Pr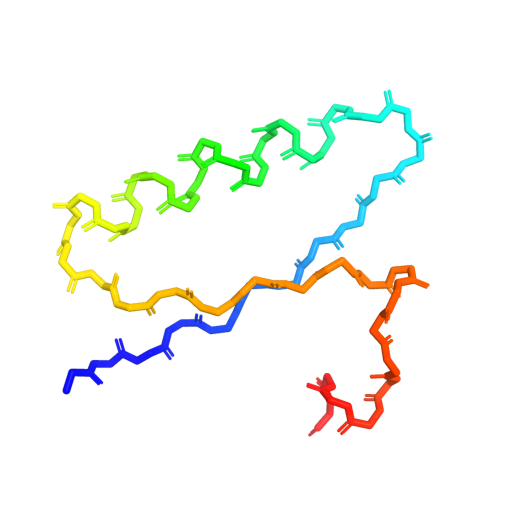otein AF-A0A2E5VYD5-F1 (afdb_monomer)

Solvent-accessible surface area (backbone atoms only — not comparable to full-atom values): 2990 Å² total; per-residue (Å²): 132,72,70,46,80,45,78,45,67,59,92,86,48,64,48,51,55,53,49,49,55,51,51,54,52,43,44,73,75,70,40,48,75,49,79,39,49,55,89,82,44,63,68,84,82,77,111

Nearest PDB structures (foldseek):
  5veg-assembly3_C  TM=8.686E-01  e=2.465E-01  Limosilactobacillus reuteri
  8f6b-assembly1_D  TM=6.525E-01  e=1.461E+0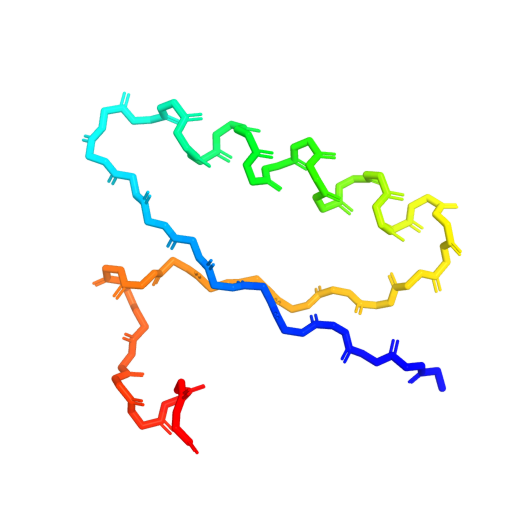0  Mus musculus
  8f6b-assembly1_F  TM=6.520E-01  e=1.565E+00  Mus musculus
  4u1w-assembly1_C  TM=6.374E-01  e=1.461E+00  Rattus norvegicus
  8kb7-assembly1_A  TM=6.255E-01  e=2.058E+00  Homo sapiens

Secondary structure (DSSP, 8-state):
--EEEEEE--SSSHHHHHHHHHHHHHHHTT-EEEEEETTTS-GGGT-

Sequence (47 aa):
MEKIGMFWGSTTGNQEEAAKYLMDYMKSEGFEVDSFDIKSTPPEKML

pLDDT: mean 92.76, std 6.64, range [65.25, 97.75]

Mean predicted aligned error: 3.07 Å

Foldseek 3Di:
DDEAEAEWEDDPCPGVVVVVVVVVVCVVVVHHYDYDHPVHDDVVVVD

Structure (mmCIF, N/CA/C/O backbone):
data_AF-A0A2E5VYD5-F1
#
_entry.id   AF-A0A2E5VYD5-F1
#
loop_
_atom_site.group_PDB
_atom_site.id
_atom_sit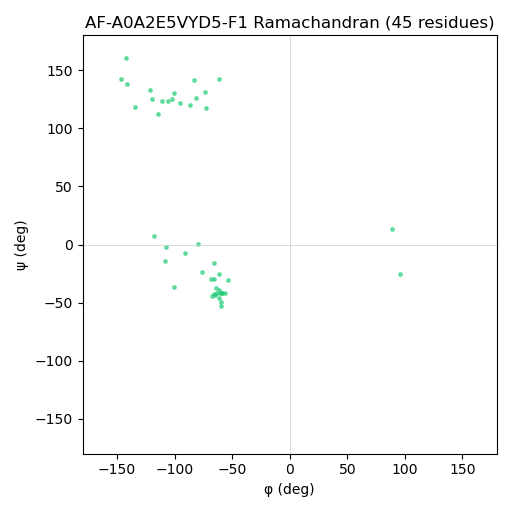e.type_symbol
_atom_site.label_atom_id
_atom_site.label_alt_id
_atom_site.label_comp_id
_atom_site.label_asym_id
_atom_site.label_entity_id
_atom_site.label_seq_id
_atom_site.pdbx_PDB_ins_code
_atom_site.Cartn_x
_atom_site.Cartn_y
_atom_site.Cartn_z
_atom_site.occupancy
_atom_site.B_iso_or_equiv
_atom_site.auth_seq_id
_atom_site.auth_comp_id
_atom_site.auth_asym_id
_atom_site.auth_atom_id
_atom_site.pdbx_PDB_model_num
ATOM 1 N N . MET A 1 1 ? -16.567 -5.641 12.064 1.00 65.25 1 MET A N 1
ATOM 2 C CA . MET A 1 1 ? -15.694 -4.491 11.766 1.00 65.25 1 MET A CA 1
ATOM 3 C C . MET A 1 1 ? -15.360 -4.610 10.295 1.00 65.25 1 MET A C 1
ATOM 5 O O . MET A 1 1 ? -15.016 -5.711 9.878 1.00 65.25 1 MET A O 1
ATOM 9 N N . GLU A 1 2 ? -15.607 -3.578 9.496 1.00 76.06 2 GLU A N 1
ATOM 10 C CA . GLU A 1 2 ? -15.317 -3.644 8.061 1.00 76.06 2 GLU A CA 1
ATOM 11 C C . GLU A 1 2 ? -13.803 -3.557 7.857 1.00 76.06 2 GLU A C 1
ATOM 13 O O . GLU A 1 2 ? -13.137 -2.721 8.472 1.00 76.06 2 GLU A O 1
ATOM 18 N N . LYS A 1 3 ? -13.261 -4.473 7.053 1.00 90.00 3 LYS A N 1
ATOM 19 C CA . LYS A 1 3 ? -11.828 -4.590 6.790 1.00 90.00 3 LYS A CA 1
ATOM 20 C C . LYS A 1 3 ? -11.538 -4.072 5.387 1.00 90.00 3 LYS A C 1
ATOM 22 O O . LYS A 1 3 ? -12.120 -4.559 4.420 1.00 90.00 3 LYS A O 1
ATOM 27 N N . ILE A 1 4 ? -10.646 -3.093 5.284 1.00 92.50 4 ILE A N 1
ATOM 28 C CA . ILE A 1 4 ? -10.252 -2.464 4.023 1.00 92.50 4 ILE A CA 1
ATOM 29 C C . ILE A 1 4 ? -8.987 -3.150 3.508 1.00 92.50 4 ILE A C 1
ATOM 31 O O . ILE A 1 4 ? -7.962 -3.157 4.187 1.00 92.50 4 ILE A O 1
ATOM 35 N N . GLY A 1 5 ? -9.049 -3.709 2.299 1.00 93.00 5 GLY A N 1
ATOM 36 C CA . GLY A 1 5 ? -7.863 -4.146 1.561 1.00 93.00 5 GLY A CA 1
ATOM 37 C C . GLY A 1 5 ? -7.281 -2.984 0.759 1.00 93.00 5 GLY A C 1
ATOM 38 O O . GLY A 1 5 ? -7.966 -2.425 -0.096 1.00 93.00 5 GLY A O 1
ATOM 39 N N . MET A 1 6 ? -6.030 -2.616 1.023 1.00 93.81 6 MET A N 1
ATOM 40 C CA . MET A 1 6 ? -5.330 -1.532 0.342 1.00 93.81 6 MET A CA 1
ATOM 41 C C . MET A 1 6 ? -4.160 -2.079 -0.474 1.00 93.81 6 MET A C 1
ATOM 43 O O . MET A 1 6 ? -3.151 -2.517 0.076 1.00 93.81 6 MET A O 1
ATOM 47 N N . PHE A 1 7 ? -4.274 -1.994 -1.796 1.00 94.81 7 PHE A N 1
ATOM 48 C CA . PHE A 1 7 ? -3.205 -2.351 -2.723 1.00 94.81 7 PHE A CA 1
ATOM 49 C C . PHE A 1 7 ? -2.503 -1.091 -3.218 1.00 94.81 7 PHE A C 1
ATOM 51 O O . PHE A 1 7 ? -3.148 -0.142 -3.664 1.00 94.81 7 PHE A O 1
ATOM 58 N N . TRP A 1 8 ? -1.178 -1.075 -3.146 1.00 95.12 8 TRP A N 1
ATOM 59 C CA . TRP A 1 8 ? -0.360 0.050 -3.589 1.00 95.12 8 TRP A CA 1
ATOM 60 C C . TRP A 1 8 ? 0.919 -0.451 -4.255 1.00 95.12 8 TRP A C 1
ATOM 62 O O . TRP A 1 8 ? 1.329 -1.590 -4.071 1.00 95.12 8 TRP A O 1
ATOM 72 N N . GLY A 1 9 ? 1.557 0.398 -5.056 1.00 95.62 9 GLY A N 1
ATOM 73 C CA . GLY A 1 9 ? 2.818 0.070 -5.711 1.00 95.62 9 GLY A CA 1
ATOM 74 C C . GLY A 1 9 ? 3.686 1.303 -5.851 1.00 95.62 9 GLY A C 1
ATOM 75 O O . GLY A 1 9 ? 3.183 2.392 -6.114 1.00 95.62 9 GLY A O 1
ATOM 76 N N . SER A 1 10 ? 4.992 1.137 -5.673 1.00 96.31 10 SER A N 1
ATOM 77 C CA . SER A 1 10 ? 5.948 2.238 -5.722 1.00 96.31 10 SER A CA 1
ATOM 78 C C . SER A 1 10 ? 7.237 1.803 -6.407 1.00 96.31 10 SER A C 1
ATOM 80 O O . SER A 1 10 ? 7.739 0.708 -6.172 1.00 96.31 10 SER A O 1
ATOM 82 N N . THR A 1 11 ? 7.790 2.669 -7.259 1.00 95.06 11 THR A N 1
ATOM 83 C CA . THR A 1 11 ? 9.118 2.450 -7.865 1.00 95.06 11 THR A CA 1
ATOM 84 C C . THR A 1 11 ? 10.203 3.255 -7.151 1.00 95.06 11 THR A C 1
ATOM 86 O O . THR A 1 11 ? 11.319 2.772 -6.994 1.00 95.06 11 THR A O 1
ATOM 89 N N . THR A 1 12 ? 9.880 4.470 -6.698 1.00 95.75 12 THR A N 1
ATOM 90 C CA . THR A 1 12 ? 10.835 5.430 -6.114 1.00 95.75 12 THR A CA 1
ATOM 91 C C . THR A 1 12 ? 10.540 5.791 -4.655 1.00 95.75 12 THR A C 1
ATOM 93 O O . THR A 1 12 ? 11.174 6.687 -4.112 1.00 95.75 12 THR A O 1
ATOM 96 N N . GLY A 1 13 ? 9.580 5.121 -4.013 1.00 95.38 13 GLY A N 1
ATOM 97 C CA . GLY A 1 13 ? 9.228 5.319 -2.599 1.00 95.38 13 GLY A CA 1
ATOM 98 C C . GLY A 1 13 ? 8.060 6.282 -2.352 1.00 95.38 13 GLY A C 1
ATOM 99 O O . GLY A 1 13 ? 7.320 6.090 -1.398 1.00 95.38 13 GLY A O 1
ATOM 100 N N . ASN A 1 14 ? 7.782 7.231 -3.251 1.00 96.25 14 ASN A N 1
ATOM 101 C CA . ASN A 1 14 ? 6.739 8.247 -3.017 1.00 96.25 14 ASN A CA 1
ATOM 102 C C . ASN A 1 14 ? 5.349 7.657 -2.723 1.00 96.25 14 ASN A C 1
ATOM 104 O O . ASN A 1 14 ? 4.651 8.123 -1.825 1.00 96.25 14 ASN A O 1
ATOM 108 N N . GLN A 1 15 ? 4.956 6.613 -3.457 1.00 96.19 15 GLN A N 1
ATOM 109 C CA . GLN A 1 15 ? 3.643 5.998 -3.270 1.00 96.19 15 GLN A CA 1
ATOM 110 C C . GLN A 1 15 ? 3.582 5.110 -2.021 1.00 96.19 15 GLN A C 1
ATOM 112 O O . GLN A 1 15 ? 2.506 4.918 -1.468 1.00 96.19 15 GLN A O 1
ATOM 117 N N . GLU A 1 16 ? 4.724 4.605 -1.551 1.00 96.62 16 GLU A N 1
ATOM 118 C CA . GLU A 1 16 ? 4.811 3.872 -0.285 1.00 96.62 16 GLU A CA 1
ATOM 119 C C . GLU A 1 16 ? 4.549 4.817 0.893 1.00 96.62 16 GLU A C 1
ATOM 121 O O . GLU A 1 16 ? 3.766 4.500 1.784 1.00 96.62 16 GLU A O 1
ATOM 126 N N . GLU A 1 17 ? 5.148 6.008 0.872 1.00 97.19 17 GLU A N 1
ATOM 127 C CA . GLU A 1 17 ? 4.905 7.022 1.900 1.00 97.19 17 GLU A CA 1
ATOM 128 C C . GLU A 1 17 ? 3.456 7.521 1.868 1.00 97.19 17 GLU A C 1
ATOM 130 O O . GLU A 1 17 ? 2.797 7.581 2.905 1.00 97.19 17 GLU A O 1
ATOM 135 N N . ALA A 1 18 ? 2.902 7.781 0.679 1.00 97.12 18 ALA A N 1
ATOM 136 C CA . ALA A 1 18 ? 1.487 8.130 0.539 1.00 97.12 18 ALA A CA 1
ATOM 137 C C . ALA A 1 18 ? 0.557 7.024 1.077 1.00 97.12 18 ALA A C 1
ATOM 139 O O . ALA A 1 18 ? -0.419 7.315 1.771 1.00 97.12 18 ALA A O 1
ATOM 140 N N . ALA A 1 19 ? 0.880 5.756 0.803 1.00 96.69 19 ALA A N 1
ATOM 141 C CA . ALA A 1 19 ? 0.163 4.600 1.329 1.00 96.69 19 ALA A CA 1
ATOM 142 C C . ALA A 1 19 ? 0.205 4.555 2.867 1.00 96.69 19 ALA A C 1
ATOM 144 O O . ALA A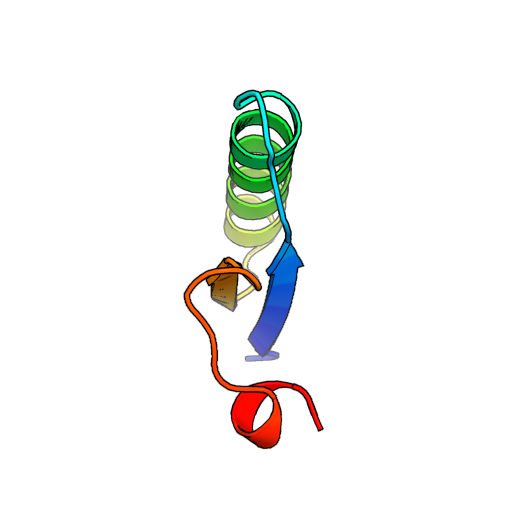 1 19 ? -0.827 4.306 3.489 1.00 96.69 19 ALA A O 1
ATOM 145 N N . LYS A 1 20 ? 1.353 4.848 3.494 1.00 97.12 20 LYS A N 1
ATOM 146 C CA . LYS A 1 20 ? 1.483 4.926 4.962 1.00 97.12 20 LYS A CA 1
ATOM 147 C C . LYS A 1 20 ? 0.560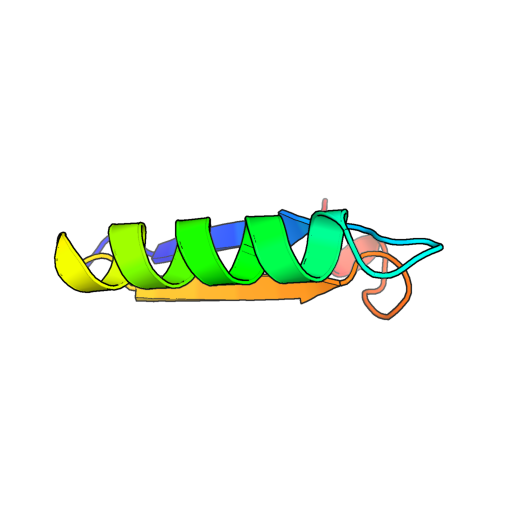 5.983 5.563 1.00 97.12 20 LYS A C 1
ATOM 149 O O . LYS A 1 20 ? -0.225 5.649 6.446 1.00 97.12 20 LYS A O 1
ATOM 154 N N . TYR A 1 21 ? 0.562 7.201 5.020 1.00 97.75 21 TYR A N 1
ATOM 155 C CA . TYR A 1 21 ? -0.337 8.263 5.487 1.00 97.75 21 TYR A CA 1
ATOM 156 C C . TYR A 1 21 ? -1.816 7.877 5.378 1.00 97.75 21 TYR A C 1
ATOM 158 O O . TYR A 1 21 ? -2.592 8.134 6.299 1.00 97.75 21 TYR A O 1
ATOM 166 N N . LEU A 1 22 ? -2.211 7.234 4.274 1.00 96.44 22 LEU A N 1
ATOM 167 C CA . LEU A 1 22 ? -3.593 6.799 4.076 1.00 96.44 22 LEU A CA 1
ATOM 168 C C . LEU A 1 22 ? -3.994 5.707 5.081 1.00 96.44 22 LEU A C 1
ATOM 170 O O . LEU A 1 22 ? -5.090 5.750 5.638 1.00 96.44 22 LEU A O 1
ATOM 174 N N . MET A 1 23 ? -3.103 4.742 5.331 1.00 96.38 23 MET A N 1
ATOM 175 C CA . MET A 1 23 ? -3.327 3.685 6.322 1.00 96.38 23 MET A CA 1
ATOM 176 C C . MET A 1 23 ? -3.487 4.245 7.729 1.00 96.38 23 MET A C 1
ATOM 178 O O . MET A 1 23 ? -4.394 3.819 8.441 1.00 96.38 23 MET A O 1
ATOM 182 N N . ASP A 1 24 ? -2.621 5.173 8.129 1.00 96.56 24 ASP A N 1
ATOM 183 C CA . ASP A 1 24 ? -2.671 5.780 9.458 1.00 96.56 24 ASP A CA 1
ATOM 184 C C . ASP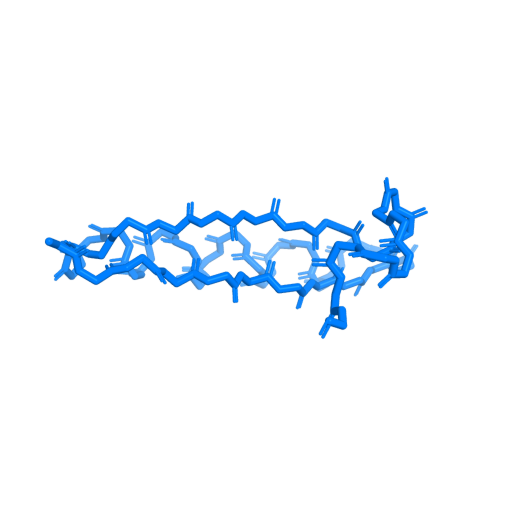 A 1 24 ? -3.979 6.550 9.657 1.00 96.56 24 ASP A C 1
ATOM 186 O O . ASP A 1 24 ? -4.633 6.396 10.690 1.00 96.56 24 ASP A O 1
ATOM 190 N N . TYR A 1 25 ? -4.419 7.289 8.633 1.00 96.25 25 TYR A N 1
ATOM 191 C CA . TYR A 1 25 ? -5.714 7.962 8.641 1.00 96.25 25 TYR A CA 1
ATOM 192 C C . TYR A 1 25 ? -6.876 6.971 8.799 1.00 96.25 25 TYR A C 1
ATOM 194 O O . TYR A 1 25 ? -7.667 7.093 9.732 1.00 96.25 25 TYR A O 1
ATOM 202 N N . MET A 1 26 ? -6.950 5.933 7.963 1.00 94.88 26 MET A N 1
ATOM 203 C CA . MET A 1 26 ? -8.032 4.940 8.040 1.00 94.88 26 MET A CA 1
ATOM 204 C C . MET A 1 26 ? -8.047 4.192 9.382 1.00 94.88 26 MET A C 1
ATOM 206 O O . MET A 1 26 ? -9.112 3.968 9.955 1.00 94.88 26 MET A O 1
ATOM 210 N N . LYS A 1 27 ? -6.877 3.855 9.933 1.00 94.94 27 LYS A N 1
ATOM 211 C CA . LYS A 1 27 ? -6.783 3.261 11.275 1.00 94.94 27 LYS A CA 1
ATOM 212 C C . LYS A 1 27 ? -7.269 4.223 12.359 1.00 94.94 27 LYS A C 1
ATOM 214 O O . LYS A 1 27 ? -7.922 3.777 13.299 1.00 94.94 27 LYS A O 1
ATOM 219 N N . SER A 1 28 ? -6.987 5.523 12.231 1.00 95.69 28 SER A N 1
ATOM 220 C CA . SER A 1 28 ? -7.468 6.539 13.180 1.00 95.69 28 SER A CA 1
ATOM 221 C C . SER A 1 28 ? -8.991 6.707 13.163 1.00 95.69 28 SER A C 1
ATOM 223 O O . SER A 1 28 ? -9.583 6.961 14.207 1.00 95.69 28 SER A O 1
ATOM 225 N N . GLU A 1 29 ? -9.628 6.461 12.015 1.00 94.94 29 GLU A N 1
ATOM 226 C CA . GLU A 1 29 ? -11.090 6.430 11.855 1.00 94.94 29 GLU A CA 1
ATOM 227 C C . GLU A 1 29 ? -11.722 5.103 12.336 1.00 94.94 29 GLU A C 1
ATOM 229 O O . GLU A 1 29 ? -12.937 4.925 12.281 1.00 94.94 29 GLU A O 1
ATOM 234 N N . GLY A 1 30 ? -10.913 4.161 12.839 1.00 94.75 30 GLY A N 1
ATOM 235 C CA . GLY A 1 30 ? -11.380 2.895 13.411 1.00 94.75 30 GLY A CA 1
ATOM 236 C C . GLY A 1 30 ? -11.530 1.745 12.412 1.00 94.75 30 GLY A C 1
ATOM 237 O O . GLY A 1 30 ? -12.128 0.723 12.758 1.00 94.75 30 GLY A O 1
ATOM 238 N N . PHE A 1 31 ? -10.990 1.873 11.196 1.00 95.25 31 PHE A N 1
ATOM 239 C CA . PHE A 1 31 ? -10.977 0.785 10.217 1.00 95.25 31 PHE A CA 1
ATOM 240 C C . PHE A 1 31 ? -9.809 -0.180 10.450 1.00 95.25 31 PHE A C 1
ATOM 242 O O . PHE A 1 31 ? -8.679 0.225 10.733 1.00 95.25 31 PHE A O 1
ATOM 249 N N . GLU A 1 32 ? -10.059 -1.475 10.252 1.00 95.19 32 GLU A N 1
ATOM 250 C CA . GLU A 1 32 ? -8.985 -2.456 10.094 1.00 95.19 32 GLU A CA 1
ATOM 251 C C . GLU A 1 32 ? -8.490 -2.401 8.644 1.00 95.19 32 GLU A C 1
ATOM 253 O O . GLU A 1 32 ? -9.284 -2.534 7.712 1.00 95.19 32 GLU A O 1
ATOM 258 N N . VAL A 1 33 ? -7.185 -2.207 8.443 1.00 94.62 33 VAL A N 1
ATOM 259 C CA . VAL A 1 33 ? -6.588 -2.087 7.105 1.00 94.62 33 VAL A CA 1
ATOM 260 C C . VAL A 1 33 ? -5.567 -3.195 6.889 1.00 94.62 33 VAL A C 1
ATOM 262 O O . VAL A 1 33 ? -4.617 -3.321 7.664 1.00 94.62 33 VAL A O 1
ATOM 265 N N . ASP A 1 34 ? -5.750 -3.957 5.814 1.00 93.44 34 ASP A N 1
ATOM 266 C CA . ASP A 1 34 ? -4.783 -4.924 5.294 1.00 93.44 34 ASP A CA 1
ATOM 267 C C . ASP A 1 34 ? -4.086 -4.320 4.078 1.00 93.44 34 ASP A C 1
ATOM 269 O O . ASP A 1 34 ? -4.750 -3.858 3.152 1.00 93.44 34 ASP A O 1
ATOM 273 N N . SER A 1 35 ? -2.759 -4.266 4.094 1.00 93.94 35 SER A N 1
ATOM 274 C CA . SER A 1 35 ? -1.984 -3.490 3.125 1.00 93.94 35 SER A CA 1
ATOM 275 C C . SER A 1 35 ? -1.027 -4.368 2.347 1.00 93.94 35 SER A C 1
ATOM 277 O O . SER A 1 35 ? -0.280 -5.159 2.922 1.00 93.94 35 SER A O 1
ATOM 279 N N . PHE A 1 36 ? -1.031 -4.185 1.032 1.00 94.94 36 PHE A N 1
ATOM 280 C CA . PHE A 1 36 ? -0.348 -5.050 0.089 1.00 94.94 36 PHE A CA 1
ATOM 281 C C . PHE A 1 36 ? 0.426 -4.220 -0.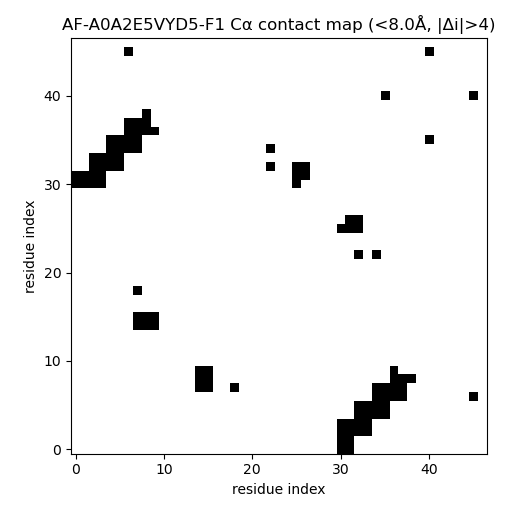933 1.00 94.94 36 PHE A C 1
ATOM 283 O O . PHE A 1 36 ? -0.154 -3.476 -1.727 1.00 94.94 36 PHE A O 1
ATOM 290 N N . ASP A 1 37 ? 1.747 -4.392 -0.945 1.00 95.00 37 ASP A N 1
ATOM 291 C CA . ASP A 1 37 ? 2.579 -3.954 -2.063 1.00 95.00 37 ASP A CA 1
ATOM 292 C C . ASP A 1 37 ? 2.348 -4.895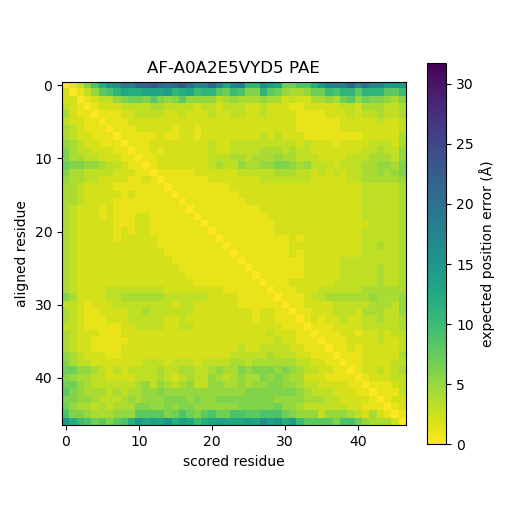 -3.252 1.00 95.00 37 ASP A C 1
ATOM 294 O O . ASP A 1 37 ? 2.650 -6.090 -3.169 1.00 95.00 37 ASP A O 1
ATOM 298 N N . ILE A 1 38 ? 1.841 -4.369 -4.368 1.00 94.81 38 ILE A N 1
ATOM 299 C CA . ILE A 1 38 ? 1.547 -5.142 -5.583 1.00 94.81 38 ILE A CA 1
ATOM 300 C C . ILE A 1 38 ? 2.796 -5.797 -6.177 1.00 94.81 38 ILE A C 1
ATOM 302 O O . ILE A 1 38 ? 2.687 -6.820 -6.844 1.00 94.81 38 ILE A O 1
ATOM 306 N N . LYS A 1 39 ? 3.991 -5.249 -5.925 1.00 93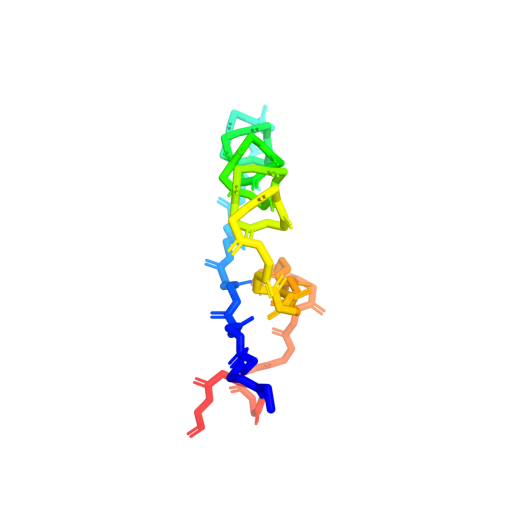.25 39 LYS A N 1
ATOM 307 C CA . LYS A 1 39 ? 5.251 -5.857 -6.375 1.00 93.25 39 LYS A CA 1
ATOM 308 C C . LYS A 1 39 ? 5.539 -7.167 -5.640 1.00 93.25 39 LYS A C 1
ATOM 310 O O . LYS A 1 39 ? 6.184 -8.055 -6.191 1.00 93.25 39 LYS A O 1
ATOM 315 N N . SER A 1 40 ? 5.062 -7.270 -4.404 1.00 93.12 40 SER A N 1
ATOM 316 C CA . SER A 1 40 ? 5.312 -8.388 -3.493 1.00 93.12 40 SER A CA 1
ATOM 317 C C . SER A 1 40 ? 4.078 -9.280 -3.303 1.00 93.12 40 SER A C 1
ATOM 319 O O . SER A 1 40 ? 4.142 -10.284 -2.593 1.00 93.12 40 SER A O 1
ATOM 321 N N . THR A 1 41 ? 2.951 -8.927 -3.927 1.00 93.75 41 THR A N 1
ATOM 322 C CA . THR A 1 41 ? 1.659 -9.589 -3.736 1.00 93.75 41 THR A CA 1
ATOM 323 C C . THR A 1 41 ? 1.265 -10.361 -4.993 1.00 93.75 41 THR A C 1
ATOM 325 O O . THR A 1 41 ? 1.180 -9.767 -6.067 1.00 93.75 41 THR A O 1
ATOM 328 N N . PRO A 1 42 ? 1.004 -11.676 -4.888 1.00 92.81 42 PRO A N 1
ATOM 329 C CA . PRO A 1 42 ? 0.528 -12.467 -6.016 1.00 92.81 42 PRO A CA 1
ATOM 330 C C . PRO A 1 42 ? -0.832 -11.965 -6.538 1.00 92.81 42 PRO A C 1
ATOM 332 O O . PRO A 1 42 ? -1.682 -11.597 -5.718 1.00 92.81 42 PRO A O 1
ATOM 335 N N . PRO A 1 43 ? -1.081 -11.975 -7.863 1.00 88.19 43 PRO A N 1
ATOM 336 C CA . PRO A 1 43 ? -2.364 -11.575 -8.448 1.00 88.19 43 PRO A CA 1
ATOM 337 C C . PRO A 1 43 ? -3.584 -12.292 -7.867 1.00 88.19 43 PRO A C 1
ATOM 339 O O . PRO A 1 43 ? -4.649 -11.695 -7.761 1.00 88.19 43 PRO A O 1
ATOM 342 N N . GLU A 1 44 ? -3.432 -13.536 -7.419 1.00 91.69 44 GLU A N 1
ATOM 343 C CA . GLU A 1 44 ? -4.501 -14.344 -6.821 1.00 91.69 44 GLU A CA 1
ATOM 344 C C . GLU A 1 44 ? -5.001 -13.788 -5.480 1.00 91.69 44 GLU A C 1
ATOM 346 O O . GLU A 1 44 ? -6.052 -14.198 -5.003 1.00 91.69 44 GLU A O 1
ATOM 351 N N . LYS A 1 45 ? -4.252 -12.875 -4.849 1.00 84.06 45 LYS A N 1
ATOM 352 C CA . LYS A 1 45 ? -4.694 -12.152 -3.646 1.00 84.06 45 LYS A CA 1
ATOM 353 C C . LYS A 1 45 ? -5.408 -10.834 -3.963 1.00 84.06 45 LYS A C 1
ATOM 355 O O . LYS A 1 45 ? -5.882 -10.183 -3.038 1.00 84.06 45 LYS A O 1
ATOM 360 N N . MET A 1 46 ? -5.426 -10.421 -5.233 1.00 80.62 46 MET A N 1
ATOM 361 C CA . MET A 1 46 ? -5.983 -9.149 -5.714 1.00 80.62 46 MET A CA 1
ATOM 362 C C . MET A 1 46 ? -7.296 -9.317 -6.498 1.00 80.62 46 MET A C 1
ATOM 364 O O . MET A 1 46 ? -7.977 -8.321 -6.738 1.00 80.62 46 MET A O 1
ATOM 368 N N . LEU A 1 47 ? -7.623 -10.548 -6.910 1.00 70.81 47 LEU A N 1
ATOM 369 C CA . LEU A 1 47 ? -8.790 -10.948 -7.709 1.00 70.81 47 LEU A CA 1
ATOM 370 C C . LEU A 1 47 ? -9.787 -11.741 -6.858 1.00 70.81 47 LEU A C 1
ATOM 372 O O . LEU A 1 47 ? -11.000 -11.626 -7.142 1.00 70.81 47 LEU A O 1
#

Radius of gyration: 11.21 Å; Cα contacts (8 Å, |Δi|>4): 49; chains: 1; bounding box: 26×23×22 Å